Protein AF-A0A957JEK5-F1 (afdb_monomer_lite)

pLDDT: mean 93.72, std 6.24, range [68.62, 98.31]

Foldseek 3Di:
DDPLVVQADKAWDPAAFDDDPNHTPGGPLDRPKTWIWHQHPVGDIDIDIHNPPDDDDD

Secondary structure (DSSP, 8-state):
--HHHHH-EEEE-----EEETTEEEE-TT-TT-EEEEEE-TTS-EEEEEE-TTPPPP-

Sequence (58 aa):
MELRDKLVGVWALVSWQSTLDGEFHGYPFGREARGRLTYNANGTMSAILMKPDRRSFS

Structure (mmCIF, N/CA/C/O backbone):
data_AF-A0A957JEK5-F1
#
_entry.id   AF-A0A957JEK5-F1
#
loop_
_atom_site.group_PDB
_atom_site.id
_atom_site.type_symbol
_atom_site.label_atom_id
_atom_site.label_alt_id
_atom_site.label_comp_id
_atom_site.label_asym_id
_atom_site.label_entity_id
_atom_site.label_seq_id
_atom_site.pdbx_PDB_ins_code
_atom_site.Cartn_x
_atom_site.Cartn_y
_atom_site.Cartn_z
_atom_site.occupancy
_atom_site.B_iso_or_equiv
_atom_site.auth_seq_id
_atom_site.auth_comp_id
_atom_site.auth_asym_id
_atom_site.auth_atom_id
_atom_site.pdbx_PDB_model_num
ATOM 1 N N . MET A 1 1 ? -23.550 5.910 11.388 1.00 68.62 1 MET A N 1
ATOM 2 C CA . MET A 1 1 ? -22.293 5.188 11.100 1.00 68.62 1 MET A CA 1
ATOM 3 C C . MET A 1 1 ? -21.377 6.171 10.415 1.00 68.62 1 MET A C 1
ATOM 5 O O . MET A 1 1 ? -21.733 6.658 9.343 1.00 68.62 1 MET A O 1
ATOM 9 N N . GLU A 1 2 ? -20.262 6.489 11.057 1.00 89.06 2 GLU A N 1
ATOM 10 C CA . GLU A 1 2 ? -19.328 7.506 10.581 1.00 89.06 2 GLU A CA 1
ATOM 11 C C . GLU A 1 2 ? -18.443 6.955 9.456 1.00 89.06 2 GLU A C 1
ATOM 13 O O . GLU A 1 2 ? -18.285 5.741 9.304 1.00 89.06 2 GLU A O 1
ATOM 18 N N . LEU A 1 3 ? -17.835 7.837 8.654 1.00 89.38 3 LEU A N 1
ATOM 19 C CA . LEU A 1 3 ? -16.913 7.433 7.581 1.00 89.38 3 LEU A CA 1
ATOM 20 C C . LEU A 1 3 ? -15.753 6.583 8.121 1.00 89.38 3 LEU A C 1
ATOM 22 O O . LEU A 1 3 ? -15.357 5.602 7.495 1.00 89.38 3 LEU A O 1
ATOM 26 N N . ARG A 1 4 ? -15.249 6.930 9.310 1.00 89.56 4 ARG A N 1
ATOM 27 C CA . ARG A 1 4 ? -14.197 6.175 10.000 1.00 89.56 4 ARG A CA 1
ATOM 28 C C . ARG A 1 4 ? -14.583 4.709 10.181 1.00 89.56 4 ARG A C 1
ATOM 30 O O . ARG A 1 4 ? -13.782 3.837 9.860 1.00 89.56 4 ARG A O 1
ATOM 37 N N . ASP A 1 5 ? -15.807 4.438 10.624 1.00 92.19 5 ASP A N 1
ATOM 38 C CA . A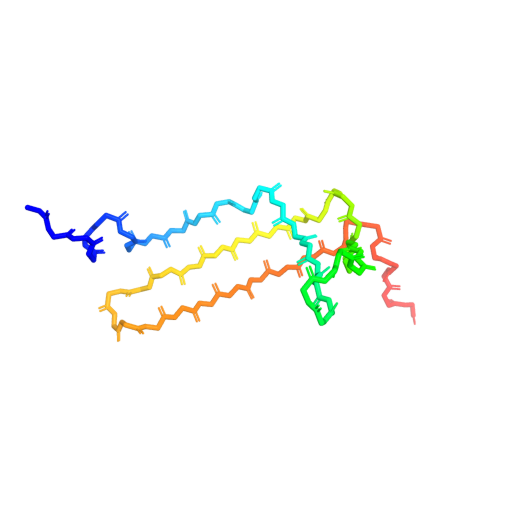SP A 1 5 ? -16.277 3.074 10.895 1.00 92.19 5 ASP A CA 1
ATOM 39 C C . ASP A 1 5 ? -16.369 2.233 9.616 1.00 92.19 5 ASP A C 1
ATOM 41 O O . ASP A 1 5 ? -16.295 1.010 9.671 1.00 92.19 5 ASP A O 1
ATOM 45 N N . LYS A 1 6 ? -16.521 2.884 8.456 1.00 95.06 6 LYS A N 1
ATOM 46 C CA . LYS A 1 6 ? -16.551 2.224 7.145 1.00 95.06 6 LYS A CA 1
ATOM 47 C C . LYS A 1 6 ? -15.160 1.946 6.583 1.00 95.06 6 LYS A C 1
ATOM 49 O O . LYS A 1 6 ? -15.042 1.103 5.705 1.00 95.06 6 LYS A O 1
ATOM 54 N N . LEU A 1 7 ? -14.137 2.672 7.039 1.00 94.69 7 LEU A N 1
ATOM 55 C CA . LEU A 1 7 ? -12.765 2.558 6.536 1.00 94.69 7 LEU A CA 1
ATOM 56 C C . LEU A 1 7 ? -11.925 1.557 7.328 1.00 94.69 7 LEU A C 1
ATOM 58 O O . LEU A 1 7 ? -11.058 0.909 6.740 1.00 94.69 7 LEU A O 1
ATOM 62 N N . VAL A 1 8 ? -12.160 1.438 8.640 1.00 97.19 8 VAL A N 1
ATOM 63 C CA . VAL A 1 8 ? -11.392 0.536 9.510 1.00 97.19 8 VAL A CA 1
ATOM 64 C C . VAL A 1 8 ? -11.515 -0.902 9.011 1.00 97.19 8 VAL A C 1
ATOM 66 O O . VAL A 1 8 ? -12.607 -1.455 8.918 1.00 97.19 8 VAL A O 1
ATOM 69 N N . GLY A 1 9 ? -10.374 -1.513 8.699 1.00 97.62 9 GLY A N 1
ATOM 70 C CA . GLY A 1 9 ? -10.318 -2.843 8.111 1.00 97.62 9 GLY A CA 1
ATOM 71 C C . GLY A 1 9 ? -9.098 -3.053 7.225 1.00 97.62 9 GLY A C 1
ATOM 72 O O . GLY A 1 9 ? -8.193 -2.215 7.146 1.00 97.62 9 GLY A O 1
ATOM 73 N N . VAL A 1 10 ? -9.091 -4.207 6.560 1.00 98.19 10 VAL A N 1
ATOM 74 C CA . VAL A 1 10 ? -8.056 -4.607 5.606 1.00 98.19 10 VAL A CA 1
ATOM 75 C C . VAL A 1 10 ? -8.662 -4.638 4.212 1.00 98.19 10 VAL A C 1
ATOM 77 O O . VAL A 1 10 ? -9.657 -5.317 3.970 1.00 98.19 10 VAL A O 1
ATOM 80 N N . TRP A 1 11 ? -8.023 -3.932 3.290 1.00 98.31 11 TRP A N 1
ATOM 81 C CA . TRP A 1 11 ? -8.474 -3.754 1.918 1.00 98.31 11 TRP A CA 1
ATOM 82 C C . TRP A 1 11 ? -7.495 -4.414 0.959 1.00 98.31 11 TRP A C 1
ATOM 84 O O . TRP A 1 11 ? -6.279 -4.310 1.135 1.00 98.31 11 TRP A O 1
ATOM 94 N N . ALA A 1 12 ? -8.016 -5.086 -0.064 1.00 97.81 12 ALA A N 1
ATOM 95 C CA . ALA A 1 12 ? -7.199 -5.610 -1.150 1.00 97.81 12 ALA A CA 1
ATOM 96 C C . ALA A 1 12 ? -6.790 -4.474 -2.097 1.00 97.81 12 ALA A C 1
ATOM 98 O O . ALA A 1 12 ? -7.606 -3.621 -2.446 1.00 97.81 12 ALA A O 1
ATOM 99 N N . LEU A 1 13 ? -5.526 -4.470 -2.520 1.00 97.56 13 LEU A N 1
ATOM 100 C CA . LEU A 1 13 ? -5.060 -3.552 -3.554 1.00 97.56 13 LEU A CA 1
ATOM 101 C C . LEU A 1 13 ? -5.748 -3.872 -4.888 1.00 97.56 13 LEU A C 1
ATOM 103 O O . LEU A 1 13 ? -5.713 -5.016 -5.335 1.00 97.56 13 LEU A O 1
ATOM 107 N N . VAL A 1 14 ? -6.317 -2.849 -5.528 1.00 96.81 14 VAL A N 1
ATOM 108 C CA . VAL A 1 14 ? -6.888 -2.945 -6.883 1.00 96.81 14 VAL A CA 1
ATOM 109 C C . VAL A 1 14 ? -5.863 -2.534 -7.941 1.00 96.81 14 VAL A C 1
ATOM 111 O O . VAL A 1 14 ? -5.699 -3.219 -8.943 1.00 96.81 14 VAL A O 1
ATOM 114 N N . SER A 1 15 ? -5.148 -1.427 -7.722 1.00 95.44 15 SER A N 1
ATOM 115 C CA . SER A 1 15 ? -4.129 -0.926 -8.649 1.00 95.44 15 SER A CA 1
ATOM 116 C C . SER A 1 15 ? -3.119 -0.024 -7.947 1.00 95.44 15 SER A C 1
ATOM 118 O O . SER A 1 15 ? -3.464 0.657 -6.981 1.00 95.44 15 SER A O 1
ATOM 120 N N . TRP A 1 16 ? -1.896 0.041 -8.477 1.00 96.19 16 TRP A N 1
ATOM 121 C CA . TRP A 1 16 ? -0.855 0.963 -8.020 1.00 96.19 16 TRP A CA 1
ATOM 122 C C . TRP A 1 16 ? -0.209 1.691 -9.202 1.00 96.19 16 TRP A C 1
ATOM 124 O O . TRP A 1 16 ? 0.431 1.073 -10.054 1.00 96.19 16 TRP A O 1
ATOM 134 N N . GLN A 1 17 ? -0.386 3.008 -9.239 1.00 96.94 17 GLN A N 1
ATOM 135 C CA . GLN A 1 17 ? 0.089 3.902 -10.292 1.00 96.94 17 GLN A CA 1
ATOM 136 C C . GLN A 1 17 ? 0.821 5.082 -9.657 1.00 96.94 17 GLN A C 1
ATOM 138 O O . GLN A 1 17 ? 0.484 5.503 -8.553 1.00 96.94 17 GLN A O 1
ATOM 143 N N . SER A 1 18 ? 1.806 5.622 -10.363 1.00 96.50 18 SER A N 1
ATOM 144 C CA . SER A 1 18 ? 2.499 6.850 -9.981 1.00 96.50 18 SER A CA 1
ATOM 145 C C . SER A 1 18 ? 2.210 7.950 -10.988 1.00 96.50 18 SER A C 1
ATOM 147 O O . SER A 1 18 ? 2.211 7.690 -12.195 1.00 96.50 18 SER A O 1
ATOM 149 N N . THR A 1 19 ? 2.054 9.171 -10.494 1.00 97.44 19 THR A N 1
ATOM 150 C CA . THR A 1 19 ? 2.011 10.391 -11.301 1.00 97.44 19 THR A CA 1
ATOM 151 C C . THR A 1 19 ? 3.182 11.296 -10.939 1.00 97.44 19 THR A C 1
ATOM 153 O O . THR A 1 19 ? 3.546 11.370 -9.765 1.00 97.44 19 THR A O 1
ATOM 156 N N . LEU A 1 20 ? 3.742 11.992 -11.922 1.00 97.06 20 LEU A N 1
ATOM 157 C CA . LEU A 1 20 ? 4.756 13.028 -11.742 1.00 97.06 20 LEU A CA 1
ATOM 158 C C . LEU A 1 20 ? 4.237 14.295 -12.420 1.00 97.06 20 LEU A C 1
ATOM 160 O O . LEU A 1 20 ? 3.802 14.229 -13.562 1.00 97.06 20 LEU A O 1
ATOM 164 N N . ASP A 1 21 ? 4.198 15.408 -11.689 1.00 96.94 21 ASP A N 1
ATOM 165 C CA . ASP A 1 21 ? 3.695 16.699 -12.183 1.00 96.94 21 ASP A CA 1
ATOM 166 C C . ASP A 1 21 ? 2.281 16.639 -12.799 1.00 96.94 21 ASP A C 1
ATOM 168 O O . ASP A 1 21 ? 1.949 17.339 -13.749 1.00 96.94 21 ASP A O 1
ATOM 172 N N . GLY A 1 22 ? 1.421 15.785 -12.232 1.00 95.19 22 GLY A N 1
ATOM 173 C CA . GLY A 1 22 ? 0.047 15.569 -12.700 1.00 95.19 22 GLY A CA 1
ATOM 174 C C . GLY A 1 22 ? -0.078 14.599 -13.879 1.00 95.19 22 GLY A C 1
ATOM 175 O O . GLY A 1 22 ? -1.190 14.187 -14.207 1.00 95.19 22 GLY A O 1
ATOM 176 N N . GLU A 1 23 ? 1.037 14.167 -14.466 1.00 97.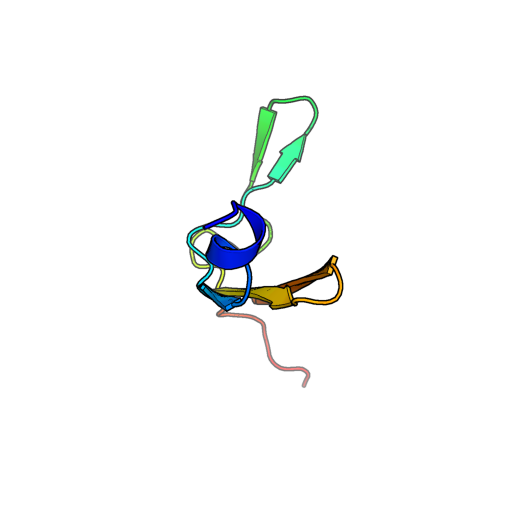00 23 GLU A N 1
ATOM 177 C CA . GLU A 1 23 ? 1.057 13.229 -15.583 1.00 97.00 23 GLU A CA 1
ATOM 178 C C . GLU A 1 23 ? 1.306 11.794 -15.128 1.00 97.00 23 GLU A C 1
ATOM 180 O O . GLU A 1 23 ? 2.002 11.522 -14.147 1.00 97.00 23 GLU A O 1
ATOM 185 N N . PHE A 1 24 ? 0.725 10.838 -15.854 1.00 97.06 24 PHE A N 1
ATOM 186 C CA . PHE A 1 24 ? 0.928 9.421 -15.584 1.00 97.06 24 PHE A CA 1
ATOM 187 C C . PHE A 1 24 ? 2.393 9.030 -15.819 1.00 97.06 24 PHE A C 1
ATOM 189 O O . PHE A 1 24 ? 2.884 9.052 -16.943 1.00 97.06 24 PHE A O 1
ATOM 196 N N . HIS A 1 25 ? 3.069 8.606 -14.752 1.00 96.06 25 HIS A N 1
ATOM 197 C CA . HIS A 1 25 ? 4.486 8.249 -14.772 1.00 96.06 25 HIS A CA 1
ATOM 198 C C . HIS A 1 25 ? 4.709 6.732 -14.897 1.00 96.06 25 HIS A C 1
ATOM 200 O O . HIS A 1 25 ? 5.732 6.290 -15.415 1.00 96.06 25 HIS A O 1
ATOM 206 N N . GLY A 1 26 ? 3.767 5.894 -14.441 1.00 97.12 26 GLY A N 1
ATOM 207 C CA . GLY A 1 26 ? 3.886 4.442 -14.615 1.00 97.12 26 GLY A CA 1
ATOM 208 C C . GLY A 1 26 ? 3.251 3.582 -13.526 1.00 97.12 26 GLY A C 1
ATOM 209 O O . GLY A 1 26 ? 2.511 4.058 -12.668 1.00 97.12 26 GLY A O 1
ATOM 210 N N . TYR A 1 27 ? 3.579 2.286 -13.569 1.00 96.38 27 TYR A N 1
ATOM 211 C CA . TYR A 1 27 ? 3.206 1.279 -12.570 1.00 96.38 27 TYR A CA 1
ATOM 212 C C . TYR A 1 27 ? 4.466 0.798 -11.836 1.00 96.38 27 TYR A C 1
ATOM 214 O O . TYR A 1 27 ? 5.139 -0.104 -12.346 1.00 96.38 27 TYR A O 1
ATOM 222 N N . PRO A 1 28 ? 4.812 1.341 -10.652 1.00 93.88 28 PRO A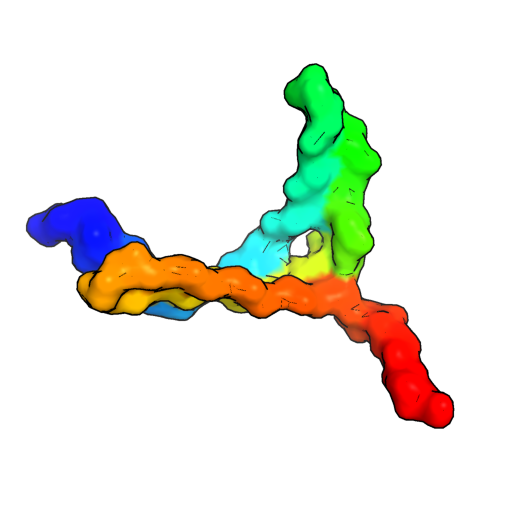 N 1
ATOM 223 C CA . PRO A 1 28 ? 6.102 1.052 -10.019 1.00 93.88 28 PRO A CA 1
ATOM 224 C C . PRO A 1 28 ? 6.380 -0.445 -9.799 1.00 93.88 28 PRO A C 1
ATOM 226 O O . PRO A 1 28 ? 7.506 -0.899 -9.987 1.00 93.88 28 PRO A O 1
ATOM 229 N N . PHE A 1 29 ? 5.351 -1.239 -9.478 1.00 95.12 29 PHE A N 1
ATOM 230 C CA . PHE A 1 29 ? 5.441 -2.701 -9.315 1.00 95.12 29 PHE A CA 1
ATOM 231 C C . PHE A 1 29 ? 4.769 -3.494 -10.450 1.00 95.12 29 PHE A C 1
ATOM 233 O O . PHE A 1 29 ? 4.592 -4.704 -10.337 1.00 95.12 29 PHE A O 1
ATOM 240 N N . GLY A 1 30 ? 4.486 -2.846 -11.582 1.00 95.19 30 GLY A N 1
ATOM 241 C CA . GLY A 1 30 ? 3.717 -3.419 -12.689 1.00 95.19 30 GLY A CA 1
ATOM 242 C C . GLY A 1 30 ? 2.203 -3.332 -12.469 1.00 95.19 30 GLY A C 1
ATOM 243 O O . GLY A 1 30 ? 1.738 -3.022 -11.374 1.00 95.19 30 GLY A O 1
ATOM 244 N N . ARG A 1 31 ? 1.433 -3.585 -13.534 1.00 95.69 31 ARG A N 1
ATOM 245 C CA . ARG A 1 31 ? -0.044 -3.548 -13.507 1.00 95.69 31 ARG A CA 1
ATOM 246 C C . ARG A 1 31 ? -0.637 -4.582 -12.550 1.00 95.69 31 ARG A C 1
ATOM 248 O O . ARG A 1 31 ? -1.639 -4.310 -11.908 1.00 95.69 31 ARG A O 1
ATOM 255 N N . GLU A 1 32 ? 0.064 -5.700 -12.395 1.00 95.88 32 GLU A N 1
ATOM 256 C CA . GLU A 1 32 ? -0.297 -6.819 -11.524 1.00 95.88 32 GLU A CA 1
ATOM 257 C C . GLU A 1 32 ? 0.220 -6.657 -10.087 1.00 95.88 32 GLU A C 1
ATOM 259 O O . GLU A 1 32 ? 0.354 -7.645 -9.365 1.00 95.88 32 GLU A O 1
ATOM 264 N N . ALA A 1 33 ? 0.580 -5.439 -9.661 1.00 96.25 33 ALA A N 1
ATOM 265 C CA . ALA A 1 33 ? 0.999 -5.195 -8.285 1.00 96.25 33 ALA A CA 1
ATOM 266 C C . ALA A 1 33 ? -0.039 -5.763 -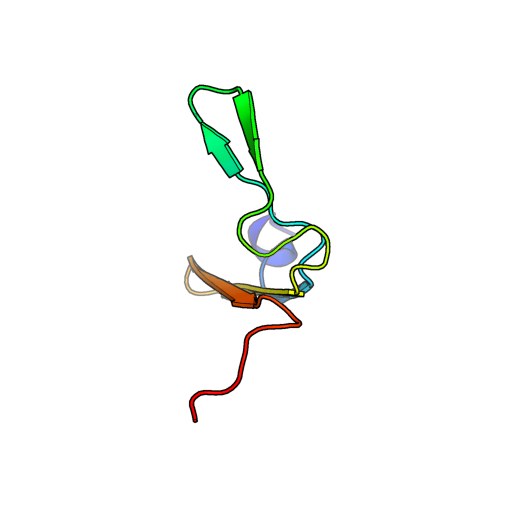7.308 1.00 96.25 33 ALA A C 1
ATOM 268 O O . ALA A 1 33 ? -1.242 -5.565 -7.467 1.00 96.25 33 ALA A O 1
ATOM 269 N N . ARG A 1 34 ? 0.436 -6.461 -6.277 1.00 96.44 34 ARG A N 1
ATOM 270 C CA . ARG A 1 34 ? -0.419 -7.018 -5.224 1.00 96.44 34 ARG A CA 1
ATOM 271 C C . ARG A 1 34 ? -0.135 -6.304 -3.920 1.00 96.44 34 ARG A C 1
ATOM 273 O O . ARG A 1 34 ? 0.934 -5.725 -3.730 1.00 96.44 34 ARG A O 1
ATOM 280 N N . GLY A 1 35 ? -1.086 -6.346 -3.004 1.00 96.56 35 GLY A N 1
ATOM 281 C CA . GLY A 1 35 ? -0.897 -5.716 -1.713 1.00 96.56 35 GLY A CA 1
ATOM 282 C C . GLY A 1 35 ? -2.168 -5.622 -0.902 1.00 96.56 35 GLY A C 1
ATOM 283 O O . GLY A 1 35 ? -3.240 -6.065 -1.326 1.00 96.56 35 GLY A O 1
ATOM 284 N N . ARG A 1 36 ? -2.024 -5.036 0.282 1.00 98.00 36 ARG A N 1
ATOM 285 C CA . ARG A 1 36 ? -3.132 -4.728 1.182 1.00 98.00 36 ARG A CA 1
ATOM 286 C C . ARG A 1 36 ? -2.924 -3.369 1.828 1.00 98.00 36 ARG A C 1
ATOM 288 O O . ARG A 1 36 ? -1.786 -2.985 2.107 1.00 98.00 36 ARG A O 1
ATOM 295 N N . LEU A 1 37 ? -4.028 -2.680 2.085 1.00 98.12 37 LEU A N 1
ATOM 296 C CA . LEU A 1 37 ? -4.071 -1.469 2.896 1.00 98.12 37 LEU A CA 1
ATOM 297 C C . LEU A 1 37 ? -4.769 -1.804 4.211 1.00 98.12 37 LEU A C 1
ATOM 299 O O . LEU A 1 37 ? -5.772 -2.514 4.211 1.00 98.12 37 LEU A O 1
ATOM 303 N N . THR A 1 38 ? -4.250 -1.304 5.324 1.00 98.19 38 THR A N 1
ATOM 304 C CA . THR A 1 38 ? -4.871 -1.469 6.640 1.00 98.19 38 THR A CA 1
ATOM 305 C C . THR A 1 38 ? -5.134 -0.101 7.233 1.00 98.19 38 THR A C 1
ATOM 307 O O . THR A 1 38 ? -4.196 0.665 7.435 1.00 98.19 38 THR A O 1
ATOM 310 N N . TYR A 1 39 ? -6.396 0.181 7.538 1.00 97.56 39 TYR A N 1
ATOM 311 C CA . TYR A 1 39 ? -6.795 1.324 8.353 1.00 97.56 39 TYR A CA 1
ATOM 312 C C . TYR A 1 39 ? -7.182 0.791 9.721 1.00 97.56 39 TYR A C 1
ATOM 314 O O . TYR A 1 39 ? -8.074 -0.053 9.830 1.00 97.56 39 TYR A O 1
ATOM 322 N N . ASN A 1 40 ? -6.511 1.253 10.768 1.00 95.75 40 ASN A N 1
ATOM 323 C CA . ASN A 1 40 ? -6.831 0.828 12.123 1.00 95.75 40 ASN A CA 1
ATOM 324 C C . ASN A 1 40 ? -7.659 1.888 12.861 1.00 95.75 40 ASN A C 1
ATOM 326 O O . ASN A 1 40 ? -7.699 3.066 12.505 1.00 95.75 40 ASN A O 1
ATOM 330 N N . ALA A 1 41 ? -8.326 1.463 13.933 1.00 95.69 41 ALA A N 1
ATOM 331 C CA . ALA A 1 41 ? -9.140 2.363 14.745 1.00 95.69 41 ALA A CA 1
ATOM 332 C C . ALA A 1 41 ? -8.301 3.470 15.415 1.00 95.69 41 ALA A C 1
ATOM 334 O O . ALA A 1 41 ? -8.824 4.545 15.703 1.00 95.69 41 ALA A O 1
ATOM 335 N N . ASN A 1 42 ? -6.999 3.253 15.607 1.00 94.38 42 ASN A N 1
ATOM 336 C CA . ASN A 1 42 ? -6.098 4.213 16.248 1.00 94.38 42 ASN A CA 1
ATOM 337 C C . ASN A 1 42 ? -5.682 5.373 15.324 1.00 94.38 42 ASN A C 1
ATOM 339 O O . ASN A 1 42 ? -4.902 6.224 15.736 1.00 94.38 42 ASN A O 1
ATOM 343 N N . GLY A 1 43 ? -6.201 5.423 14.092 1.00 93.62 43 GLY A N 1
ATOM 344 C CA . GLY A 1 43 ? -5.972 6.530 13.163 1.00 93.62 43 GLY A CA 1
ATOM 345 C C . GLY A 1 43 ? -4.683 6.415 12.353 1.00 93.62 43 GLY A C 1
ATOM 346 O O . GLY A 1 43 ? -4.258 7.397 11.753 1.00 93.62 43 GLY A O 1
ATOM 347 N N . THR A 1 44 ? -4.061 5.236 12.306 1.00 95.94 44 THR A N 1
ATOM 348 C CA . THR A 1 44 ? -2.928 4.960 11.422 1.00 95.94 44 THR A CA 1
ATOM 349 C C . THR A 1 44 ? -3.353 4.151 10.198 1.00 95.94 44 THR A C 1
ATOM 351 O O . THR A 1 44 ? -4.349 3.420 10.188 1.00 95.94 44 THR A O 1
ATOM 354 N N . MET A 1 45 ? -2.575 4.309 9.131 1.00 96.81 45 MET A N 1
ATOM 355 C CA . MET A 1 45 ? -2.728 3.567 7.890 1.00 96.81 45 MET A CA 1
ATOM 356 C C . MET A 1 45 ? -1.390 2.943 7.515 1.00 96.81 45 MET A C 1
ATOM 358 O O . MET A 1 45 ? -0.340 3.567 7.674 1.00 96.81 45 MET A O 1
ATOM 362 N N . SER A 1 46 ? -1.430 1.709 7.023 1.00 97.88 46 SER A N 1
ATOM 363 C CA . SER A 1 46 ? -0.277 1.059 6.409 1.00 97.88 46 SER A CA 1
ATOM 364 C C . SER A 1 46 ? -0.644 0.463 5.057 1.00 97.88 46 SER A C 1
ATOM 366 O O . SER A 1 46 ? -1.769 0.008 4.837 1.00 97.88 46 SER A O 1
ATOM 368 N N . ALA A 1 47 ? 0.329 0.446 4.150 1.00 97.25 47 ALA A N 1
ATOM 369 C CA . ALA A 1 47 ? 0.229 -0.221 2.864 1.00 97.25 47 ALA A CA 1
ATOM 370 C C . ALA A 1 47 ? 1.425 -1.157 2.696 1.00 97.25 47 ALA A C 1
ATOM 372 O O . ALA A 1 47 ? 2.574 -0.757 2.876 1.00 97.25 47 ALA A O 1
ATOM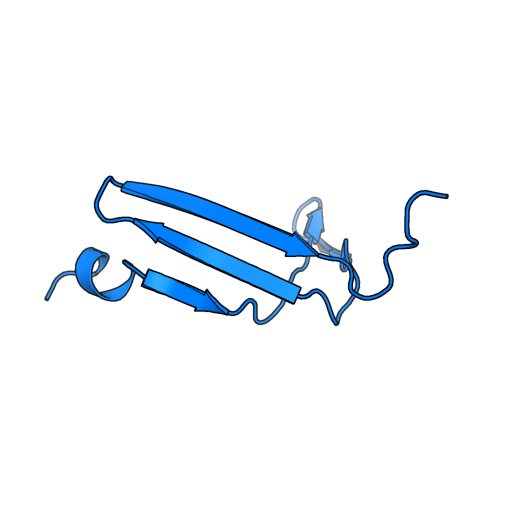 373 N N . ILE A 1 48 ? 1.146 -2.406 2.340 1.00 96.62 48 ILE A N 1
ATOM 374 C CA . ILE A 1 48 ? 2.168 -3.383 1.969 1.00 96.62 48 ILE A CA 1
ATOM 375 C C . ILE A 1 48 ? 1.928 -3.719 0.506 1.00 96.62 48 ILE A C 1
ATOM 377 O O . ILE A 1 48 ? 0.858 -4.214 0.151 1.00 96.62 48 ILE A O 1
ATOM 381 N N . LEU A 1 49 ? 2.923 -3.432 -0.331 1.00 96.00 49 LEU A N 1
ATOM 382 C CA . LEU A 1 49 ? 2.878 -3.616 -1.778 1.00 96.00 49 LEU A CA 1
ATOM 383 C C . LEU A 1 49 ? 3.962 -4.606 -2.201 1.00 96.00 49 LEU A C 1
ATOM 385 O O . LEU A 1 49 ? 5.061 -4.620 -1.644 1.00 96.00 49 LEU A O 1
ATOM 389 N N . MET A 1 50 ? 3.673 -5.405 -3.218 1.00 93.81 50 MET A N 1
ATOM 390 C CA . MET A 1 50 ? 4.613 -6.366 -3.778 1.00 93.81 50 MET A CA 1
ATOM 391 C C . MET A 1 50 ? 4.556 -6.370 -5.304 1.00 93.81 50 MET A C 1
ATOM 393 O O . MET A 1 50 ? 3.484 -6.325 -5.910 1.00 93.81 50 MET A O 1
ATOM 397 N N . LYS A 1 51 ? 5.738 -6.472 -5.916 1.00 94.25 51 LYS A N 1
ATOM 398 C CA . LYS A 1 51 ? 5.899 -6.880 -7.312 1.00 94.25 51 LYS A CA 1
ATOM 399 C C . LYS A 1 51 ? 5.818 -8.414 -7.351 1.00 94.25 51 LYS A C 1
ATOM 401 O O . LYS A 1 51 ? 6.672 -9.032 -6.713 1.00 94.25 51 LYS A O 1
ATOM 406 N N . PRO A 1 52 ? 4.833 -9.026 -8.037 1.00 89.31 52 PRO A N 1
ATOM 407 C CA . PRO A 1 52 ? 4.635 -10.480 -8.012 1.00 89.31 52 PRO A CA 1
ATOM 408 C C . PRO A 1 52 ? 5.877 -11.272 -8.429 1.00 89.31 52 PRO A C 1
ATOM 410 O O . PRO A 1 52 ? 6.242 -12.225 -7.753 1.00 89.31 52 PRO A O 1
ATOM 413 N N . ASP A 1 53 ? 6.580 -10.805 -9.463 1.00 86.62 53 ASP A N 1
ATOM 414 C CA . ASP A 1 53 ? 7.756 -11.481 -10.027 1.00 86.62 53 ASP A CA 1
ATOM 415 C C . ASP A 1 53 ? 9.075 -10.923 -9.472 1.00 86.62 53 ASP A C 1
ATOM 417 O O . ASP A 1 53 ? 10.079 -10.791 -10.180 1.00 86.62 53 ASP A O 1
ATOM 421 N N . ARG A 1 54 ? 9.081 -10.502 -8.201 1.00 84.00 54 ARG A N 1
ATOM 422 C CA . ARG A 1 54 ? 10.320 -10.068 -7.549 1.00 84.00 54 ARG A CA 1
ATOM 423 C C . ARG A 1 54 ? 11.241 -11.281 -7.396 1.00 84.00 54 ARG A C 1
ATOM 425 O O . ARG A 1 54 ? 10.882 -12.243 -6.727 1.00 84.00 54 ARG A O 1
ATOM 432 N N . ARG A 1 55 ? 12.444 -11.210 -7.979 1.00 83.38 55 ARG A N 1
ATOM 433 C CA . ARG A 1 55 ? 13.482 -12.235 -7.790 1.00 83.38 55 ARG A CA 1
ATOM 434 C C . ARG A 1 55 ? 13.758 -12.442 -6.300 1.00 83.38 55 ARG A C 1
ATOM 436 O O . ARG A 1 55 ? 13.902 -11.464 -5.561 1.00 83.38 55 ARG A O 1
ATOM 443 N N . SER A 1 56 ? 13.853 -13.704 -5.891 1.00 80.31 56 SER A N 1
ATOM 444 C CA . SER A 1 56 ? 14.348 -14.076 -4.568 1.00 80.31 56 SER A CA 1
ATOM 445 C C . SER A 1 56 ? 15.775 -13.570 -4.388 1.00 80.31 56 SER A C 1
ATOM 447 O O . SER A 1 56 ? 16.543 -13.505 -5.349 1.00 80.31 5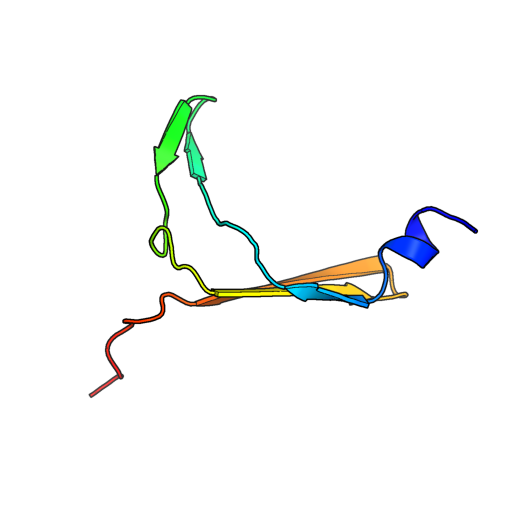6 SER A O 1
ATOM 449 N N . PHE A 1 57 ? 16.124 -13.210 -3.158 1.00 78.19 57 PHE A N 1
ATOM 450 C CA . PHE A 1 57 ? 17.517 -12.970 -2.811 1.00 78.19 57 PHE A CA 1
ATOM 451 C C . PHE A 1 57 ? 18.246 -14.319 -2.872 1.00 78.19 57 PHE A C 1
ATOM 453 O O . PHE A 1 57 ? 17.831 -15.260 -2.196 1.00 78.19 57 PHE A O 1
ATOM 460 N N . SER A 1 58 ? 19.240 -14.421 -3.754 1.00 71.88 58 SER A N 1
ATOM 461 C CA . SER A 1 58 ? 20.154 -15.563 -3.880 1.00 71.88 58 SER A CA 1
ATOM 462 C C . SER A 1 58 ? 21.381 -15.365 -3.011 1.00 71.88 58 SER A C 1
ATOM 464 O O . SER A 1 58 ? 21.880 -14.214 -3.038 1.00 71.88 58 SER A O 1
#

Radius of gyration: 14.58 Å; chains: 1; bounding box: 42×32×32 Å